Protein AF-A0A6G0ZH10-F1 (afdb_monomer_lite)

pLDDT: mean 86.22, std 10.72, range [49.31, 97.0]

Foldseek 3Di:
DPVLVVVVVVVVVVLVVVLVVVVVVLVVVCVVVVPDDDVPDSVVSCVVVVHDDPVVVVLVVLLVVVVCVVVVVDPDVVLVVVWAADDDPDPDPQQAGTDQDDDPDPSSVVDSNSVSSVSVSVVRNVD

Organism: Aphis craccivora (NCBI:txid307492)

Secondary structure (DSSP, 8-state):
--HHHHHHHHHHHHHHHHHHHHHHHHHHHHHHHT----TT--HHHHHHTTPPPHHHHHHHHHHHHHHHHHTTSS--HHHHTT--B---SS--S---SB-PPP-SSHHHHT-HHHHHHHHHHHHHHT-

Structure (mmCIF, N/CA/C/O backbone):
data_AF-A0A6G0ZH10-F1
#
_entry.id   AF-A0A6G0ZH10-F1
#
loop_
_atom_site.group_PDB
_atom_site.id
_atom_site.type_symbol
_atom_site.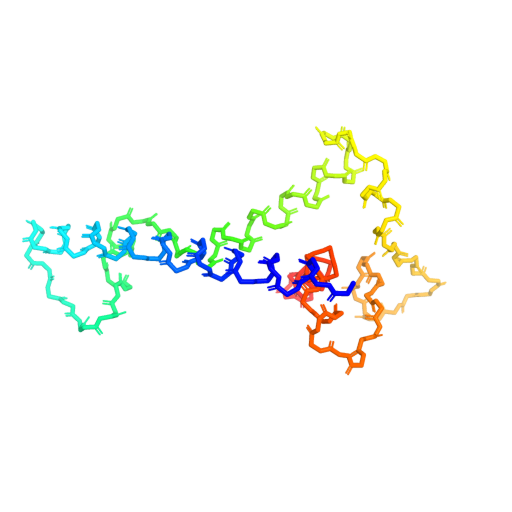label_atom_id
_atom_site.label_alt_id
_atom_site.label_comp_id
_atom_site.label_asym_id
_atom_site.label_entity_id
_atom_site.label_seq_id
_atom_site.pdbx_PDB_ins_code
_atom_site.Cartn_x
_atom_site.Cartn_y
_atom_site.Cartn_z
_atom_site.occupancy
_atom_site.B_iso_or_equiv
_atom_site.auth_seq_id
_atom_site.auth_comp_id
_atom_site.auth_asym_id
_atom_site.auth_atom_id
_atom_site.pdbx_PDB_model_num
ATOM 1 N N . MET A 1 1 ? 5.385 22.549 -14.975 1.00 49.31 1 MET A N 1
ATOM 2 C CA . MET A 1 1 ? 5.848 22.680 -13.567 1.00 49.31 1 MET A CA 1
ATOM 3 C C . MET A 1 1 ? 4.713 22.902 -12.544 1.00 49.31 1 MET A C 1
ATOM 5 O O . MET A 1 1 ? 4.971 22.781 -11.355 1.00 49.31 1 MET A O 1
ATOM 9 N N . VAL A 1 2 ? 3.461 23.163 -12.968 1.00 51.44 2 VAL A N 1
ATOM 10 C CA . VAL A 1 2 ? 2.289 23.409 -12.085 1.00 51.44 2 VAL A CA 1
ATOM 11 C C . VAL A 1 2 ? 1.482 22.133 -11.761 1.00 51.44 2 VAL A C 1
ATOM 13 O O . VAL A 1 2 ? 0.891 22.027 -10.687 1.00 51.44 2 VAL A O 1
ATOM 16 N N . GLU A 1 3 ? 1.514 21.123 -12.633 1.00 58.94 3 GLU A N 1
ATOM 17 C CA . GLU A 1 3 ? 0.629 19.945 -12.558 1.00 58.94 3 GLU A CA 1
ATOM 18 C C . GLU A 1 3 ? 0.892 19.028 -11.350 1.00 58.94 3 GLU A C 1
ATOM 20 O O . GLU A 1 3 ? -0.036 18.575 -10.679 1.00 58.94 3 GLU A O 1
ATOM 25 N N . TYR A 1 4 ? 2.158 18.801 -10.992 1.00 59.06 4 TYR A N 1
ATOM 26 C CA . TYR A 1 4 ? 2.518 17.882 -9.902 1.00 59.06 4 TYR A CA 1
ATOM 27 C C . TYR A 1 4 ? 2.123 18.398 -8.510 1.00 59.06 4 TYR A C 1
ATOM 29 O O . TYR A 1 4 ? 1.751 17.612 -7.634 1.00 59.06 4 TYR A O 1
ATOM 37 N N . GLY A 1 5 ? 2.149 19.718 -8.296 1.00 63.88 5 GLY A N 1
ATOM 38 C CA . GLY A 1 5 ? 1.675 20.327 -7.049 1.00 63.88 5 GLY A CA 1
ATOM 39 C C . GLY A 1 5 ? 0.162 20.178 -6.869 1.00 63.88 5 GLY A C 1
ATOM 40 O O . GLY A 1 5 ? -0.316 19.946 -5.755 1.00 63.88 5 GLY A O 1
ATOM 41 N N . GLN A 1 6 ? -0.592 20.245 -7.967 1.0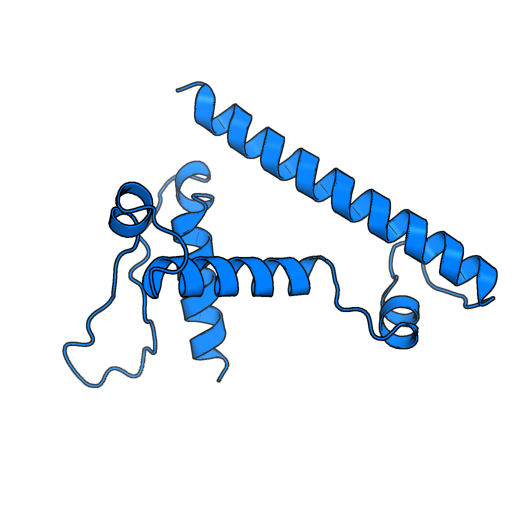0 62.62 6 GLN A N 1
ATOM 42 C CA . GLN A 1 6 ? -2.040 20.032 -7.969 1.00 62.62 6 GLN A CA 1
ATOM 43 C C . GLN A 1 6 ? -2.385 18.564 -7.684 1.00 62.62 6 GLN A C 1
ATOM 45 O O . GLN A 1 6 ? -3.201 18.296 -6.803 1.00 62.62 6 GLN A O 1
ATOM 50 N N . LEU A 1 7 ? -1.698 17.614 -8.326 1.00 68.00 7 LEU A N 1
ATOM 51 C CA . LEU A 1 7 ? -1.862 16.174 -8.079 1.00 68.00 7 LEU A CA 1
ATOM 52 C C . LEU A 1 7 ? -1.581 15.784 -6.619 1.00 68.00 7 LEU A C 1
ATOM 54 O O . LEU A 1 7 ? -2.356 15.042 -6.009 1.00 68.00 7 LEU A O 1
ATOM 58 N N . PHE A 1 8 ? -0.512 16.319 -6.022 1.00 70.25 8 PHE A N 1
ATOM 59 C CA . PHE A 1 8 ? -0.197 16.077 -4.612 1.00 70.25 8 PHE A CA 1
ATOM 60 C C . PHE A 1 8 ? -1.294 16.610 -3.677 1.00 70.25 8 PHE A C 1
ATOM 62 O O . PHE A 1 8 ? -1.723 15.910 -2.755 1.00 70.25 8 PHE A O 1
ATOM 69 N N . ARG A 1 9 ? -1.806 17.819 -3.946 1.00 74.12 9 ARG A N 1
ATOM 70 C CA . ARG A 1 9 ? -2.926 18.403 -3.190 1.00 74.12 9 ARG A CA 1
ATOM 71 C C . ARG A 1 9 ? -4.202 17.575 -3.319 1.00 74.12 9 ARG A C 1
ATOM 73 O O . ARG A 1 9 ? -4.833 17.298 -2.303 1.00 74.12 9 ARG A O 1
ATOM 80 N N . ILE A 1 10 ? -4.553 17.136 -4.527 1.00 80.00 10 ILE A N 1
ATOM 81 C CA . ILE A 1 10 ? -5.737 16.298 -4.772 1.00 80.00 10 ILE A CA 1
ATOM 82 C C . ILE A 1 10 ? -5.629 14.981 -3.997 1.00 80.00 10 ILE A C 1
ATOM 84 O O . ILE A 1 10 ? -6.572 14.592 -3.306 1.00 80.00 10 ILE A O 1
ATOM 88 N N . ARG A 1 11 ? -4.459 14.329 -4.027 1.00 81.31 11 ARG A N 1
ATOM 89 C CA . ARG A 1 11 ? -4.210 13.102 -3.260 1.00 81.31 11 ARG A CA 1
ATOM 90 C C . ARG A 1 11 ? -4.389 13.331 -1.758 1.00 81.31 11 ARG A C 1
ATOM 92 O O . ARG A 1 11 ? -5.075 12.543 -1.111 1.00 81.31 11 ARG A O 1
ATOM 99 N N . LEU A 1 12 ? -3.818 14.399 -1.198 1.00 82.50 12 LEU A N 1
ATOM 100 C CA . LEU A 1 12 ? -3.977 14.722 0.226 1.00 82.50 12 LEU A CA 1
ATOM 101 C C . LEU A 1 12 ? -5.438 14.998 0.605 1.00 82.50 12 LEU A C 1
ATOM 103 O O . LEU A 1 12 ? -5.913 14.472 1.614 1.00 82.50 12 LEU A O 1
ATOM 107 N N . LEU A 1 13 ? -6.159 15.767 -0.213 1.00 87.38 13 LEU A N 1
ATOM 108 C CA . LEU A 1 13 ? -7.578 16.059 -0.002 1.00 87.38 13 LEU A CA 1
ATOM 109 C C . LEU A 1 13 ? -8.419 14.782 -0.020 1.00 87.38 13 LEU A C 1
ATOM 111 O O . LEU A 1 13 ? -9.227 14.565 0.881 1.00 87.38 13 LEU A O 1
ATOM 115 N N . PHE A 1 14 ? -8.188 13.899 -0.990 1.00 87.88 14 PHE A N 1
ATOM 116 C CA . PHE A 1 14 ? -8.898 12.628 -1.080 1.00 87.88 14 PHE A CA 1
ATOM 117 C C . PHE A 1 14 ? -8.660 11.746 0.155 1.00 87.88 14 PHE A C 1
ATOM 119 O O . PHE A 1 14 ? -9.606 11.213 0.739 1.00 87.88 14 PHE A O 1
ATOM 126 N N . LEU A 1 15 ? -7.407 11.647 0.616 1.00 89.12 15 LEU A N 1
ATOM 127 C CA . LEU A 1 15 ? -7.069 10.895 1.828 1.00 89.12 15 LEU A CA 1
ATOM 128 C C . LEU A 1 15 ? -7.747 11.466 3.076 1.00 89.12 15 LEU A C 1
ATOM 130 O O . LEU A 1 15 ? -8.230 10.708 3.921 1.00 89.12 15 LEU A O 1
ATOM 134 N N . TYR A 1 16 ? -7.796 12.791 3.182 1.00 90.81 16 TYR A N 1
ATOM 135 C CA . TYR A 1 16 ? -8.473 13.477 4.273 1.00 90.81 16 TYR A CA 1
ATOM 136 C C . TYR A 1 16 ? -9.982 13.203 4.263 1.00 90.81 16 TYR A C 1
ATOM 138 O O . TYR A 1 16 ? -10.544 12.841 5.298 1.00 90.81 16 TYR A O 1
ATOM 146 N N . LEU A 1 17 ? -10.632 13.306 3.100 1.00 92.56 17 LEU A N 1
ATOM 147 C CA . LEU A 1 17 ? -12.065 13.042 2.955 1.00 92.56 17 LEU A CA 1
ATOM 148 C C . LEU A 1 17 ? -12.419 11.598 3.322 1.00 92.56 17 LEU A C 1
ATOM 150 O O . LEU A 1 17 ? -13.334 11.385 4.119 1.00 92.56 17 LEU A O 1
ATOM 154 N N . LEU A 1 18 ? -11.654 10.615 2.836 1.00 91.06 18 LEU A N 1
ATOM 155 C CA . LEU A 1 18 ? -11.867 9.211 3.197 1.00 91.06 18 LEU A CA 1
ATOM 156 C C . LEU A 1 18 ? -11.712 8.970 4.701 1.00 91.06 18 LEU A C 1
ATOM 158 O O . LEU A 1 18 ? -12.560 8.315 5.313 1.00 91.06 18 LEU A O 1
ATOM 162 N N . LYS A 1 19 ? -10.664 9.534 5.317 1.00 91.25 19 LYS A N 1
ATOM 163 C CA . LYS A 1 19 ? -10.456 9.419 6.766 1.00 91.25 19 LYS A CA 1
ATOM 164 C C . LYS A 1 19 ? -11.628 10.026 7.537 1.00 91.25 19 LYS A C 1
ATOM 166 O O . LYS A 1 19 ? -12.111 9.412 8.483 1.00 91.25 19 LYS A O 1
ATOM 171 N N . ARG A 1 20 ? -12.136 11.185 7.108 1.00 91.75 20 ARG A N 1
ATOM 172 C CA . ARG A 1 20 ? -13.302 11.823 7.737 1.00 91.75 20 ARG A CA 1
ATOM 173 C C . ARG A 1 20 ? -14.561 10.975 7.659 1.00 91.75 20 ARG A C 1
ATOM 175 O O . ARG A 1 20 ? -15.264 10.881 8.662 1.00 91.75 20 ARG A O 1
ATOM 182 N N . VAL A 1 21 ? -14.853 10.383 6.501 1.00 92.88 21 VAL A N 1
ATOM 183 C CA . VAL A 1 21 ? -16.031 9.517 6.332 1.00 92.88 21 VAL A CA 1
ATOM 184 C C . VAL A 1 21 ? -15.934 8.312 7.266 1.00 92.88 21 VAL A C 1
ATOM 186 O O . VAL A 1 21 ? -16.879 8.040 8.005 1.00 92.88 21 VAL A O 1
ATOM 189 N N . GLN A 1 22 ? -14.773 7.652 7.317 1.00 91.25 22 GLN A N 1
ATOM 190 C CA . GLN A 1 22 ? -14.561 6.525 8.224 1.00 91.25 22 GLN A CA 1
ATOM 191 C C . GLN A 1 22 ? -14.700 6.933 9.698 1.00 91.25 22 GLN A C 1
ATOM 193 O O . GLN A 1 22 ? -15.393 6.252 10.446 1.00 91.25 22 GLN A O 1
ATOM 198 N N . CYS A 1 23 ? -14.106 8.051 10.124 1.00 90.81 23 CYS A N 1
ATOM 199 C CA . CYS A 1 23 ? -14.225 8.512 11.511 1.00 90.81 23 CYS A CA 1
ATOM 200 C C . CYS A 1 23 ? -15.670 8.874 11.890 1.00 90.81 23 CYS A C 1
ATOM 202 O O . CYS A 1 23 ? -16.097 8.561 12.997 1.00 90.81 23 CYS A O 1
ATOM 204 N N . LYS A 1 24 ? -16.453 9.477 10.980 1.00 92.56 24 LYS A N 1
ATOM 205 C CA . LYS A 1 24 ? -17.886 9.733 11.217 1.00 92.56 24 LYS A CA 1
ATOM 206 C C . LYS A 1 24 ? -18.672 8.438 11.410 1.00 92.56 24 LYS A C 1
ATOM 208 O O . LYS A 1 24 ? -19.478 8.358 12.330 1.00 92.56 24 LYS A O 1
ATOM 213 N N . TYR A 1 25 ? -18.413 7.437 10.572 1.00 92.88 25 TYR A N 1
ATOM 214 C CA . TYR A 1 25 ? -19.037 6.124 10.706 1.00 92.88 25 TYR A CA 1
ATOM 215 C C . TYR A 1 25 ? -18.676 5.458 12.042 1.00 92.88 25 TYR A C 1
ATOM 217 O O . TYR A 1 25 ? -19.560 4.999 12.755 1.00 92.88 25 TYR A O 1
ATOM 225 N N . LEU A 1 26 ? -17.397 5.465 12.428 1.00 92.56 26 LEU A N 1
ATOM 226 C CA . LEU A 1 26 ? -16.952 4.850 13.683 1.00 92.56 26 LEU A CA 1
ATOM 227 C C . LEU A 1 26 ? -17.496 5.585 14.916 1.00 92.56 26 LEU A C 1
ATOM 229 O O . LEU A 1 26 ? -17.901 4.925 15.864 1.00 92.56 26 LEU A O 1
ATOM 233 N N . ASN A 1 27 ? -17.597 6.920 14.880 1.00 91.69 27 ASN A N 1
ATOM 234 C CA . ASN A 1 27 ? -18.294 7.700 15.913 1.00 91.69 27 ASN A CA 1
ATOM 235 C C . ASN A 1 27 ? -19.769 7.298 16.040 1.00 91.69 27 ASN A C 1
ATOM 237 O O . ASN A 1 27 ? -20.287 7.164 17.143 1.00 91.69 27 ASN A O 1
ATOM 241 N N . PHE A 1 28 ? -20.460 7.115 14.914 1.00 92.75 28 PHE A N 1
ATOM 242 C CA . PHE A 1 28 ? -21.857 6.690 14.929 1.00 92.75 28 PHE A CA 1
ATOM 243 C C . PHE A 1 28 ? -22.011 5.287 15.531 1.00 92.75 28 PHE A C 1
ATOM 245 O O . PHE A 1 28 ? -22.868 5.066 16.384 1.00 92.75 28 PHE A O 1
ATOM 252 N N . VAL A 1 29 ? -21.145 4.352 15.137 1.00 93.25 29 VAL A N 1
ATOM 253 C CA . VAL A 1 29 ? -21.165 2.984 15.666 1.00 93.25 29 VAL A CA 1
ATOM 254 C C . VAL A 1 29 ? -20.800 2.945 17.151 1.00 93.25 29 VAL A C 1
ATOM 256 O O . VAL A 1 29 ? -21.451 2.238 17.907 1.00 93.25 29 VAL A O 1
ATOM 259 N N . SER A 1 30 ? -19.814 3.734 17.578 1.00 93.00 30 SER A N 1
ATOM 260 C CA . SER A 1 30 ? -19.455 3.928 18.989 1.00 93.00 30 SER A CA 1
ATOM 261 C C . SER A 1 30 ? -20.670 4.287 19.840 1.00 93.00 30 SER A C 1
ATOM 263 O O . SER A 1 30 ? -20.970 3.620 20.832 1.00 93.00 30 SER A O 1
ATOM 265 N N . PHE A 1 31 ? -21.414 5.297 19.383 1.00 91.62 31 PHE A N 1
ATOM 266 C CA . PHE A 1 31 ? -22.635 5.752 20.030 1.00 91.62 31 PHE A CA 1
ATOM 267 C C . PHE A 1 31 ? -23.696 4.645 20.076 1.00 91.62 31 PHE A C 1
ATOM 269 O O . PHE A 1 31 ? -24.282 4.397 21.128 1.00 91.62 31 PHE A O 1
ATOM 276 N N . PHE A 1 32 ? -23.910 3.942 18.961 1.00 92.75 32 PHE A N 1
ATOM 277 C CA . PHE A 1 32 ? -24.891 2.858 18.878 1.00 92.75 32 PHE A CA 1
ATOM 278 C C . PHE A 1 32 ? -24.546 1.670 19.793 1.00 92.75 32 PHE A C 1
ATOM 280 O O . PHE A 1 32 ? -25.425 1.117 20.451 1.00 92.75 32 PHE A O 1
ATOM 287 N N . LEU A 1 33 ? -23.266 1.301 19.869 1.00 91.38 33 LEU A N 1
ATOM 288 C CA . LEU A 1 33 ? -22.761 0.186 20.674 1.00 91.38 33 LEU A CA 1
ATOM 289 C C . LEU A 1 33 ? -22.486 0.558 22.137 1.00 91.38 33 LEU A C 1
ATOM 291 O O . LEU A 1 33 ? -22.087 -0.312 22.909 1.00 91.38 33 LEU A O 1
ATOM 295 N N . LYS A 1 34 ? -22.661 1.831 22.522 1.00 90.94 34 LYS A N 1
ATOM 296 C CA . LYS A 1 34 ? -22.330 2.358 23.859 1.00 90.94 34 LYS A CA 1
ATOM 297 C C . LYS A 1 34 ? -20.903 2.005 24.299 1.00 90.94 34 LYS A C 1
ATOM 299 O O . LYS A 1 34 ? -20.658 1.701 25.463 1.00 90.94 34 LYS A 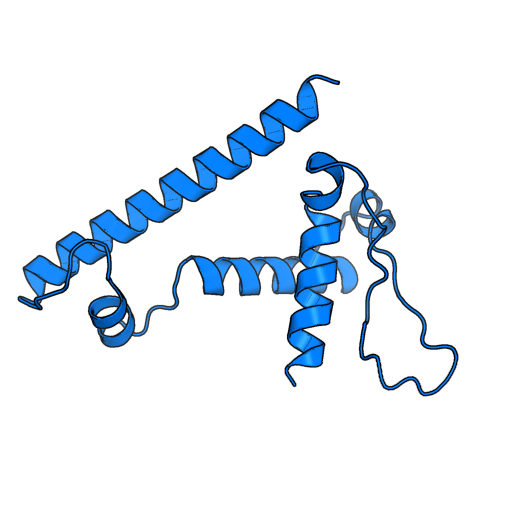O 1
ATOM 304 N N . THR A 1 35 ? -19.969 1.995 23.352 1.00 87.00 35 THR A N 1
ATOM 305 C CA . THR A 1 35 ? -18.564 1.678 23.623 1.00 87.00 35 THR A CA 1
ATOM 306 C C . THR A 1 35 ? -17.791 2.975 23.773 1.00 87.00 35 THR A C 1
ATOM 308 O O . THR A 1 35 ? -17.692 3.752 22.827 1.00 87.00 35 THR A O 1
ATOM 311 N N . GLU A 1 36 ? -17.228 3.212 24.951 1.00 86.88 36 GLU A N 1
ATOM 312 C CA . GLU A 1 36 ? -16.366 4.369 25.157 1.00 86.88 36 GLU A CA 1
ATOM 313 C C . GLU A 1 36 ? -15.043 4.195 24.406 1.00 86.88 36 GLU A C 1
ATOM 315 O O . GLU A 1 36 ? -14.452 3.114 24.365 1.00 86.88 36 GLU A O 1
ATOM 320 N N . HIS A 1 37 ? -14.565 5.277 23.804 1.00 86.94 37 HIS A N 1
ATOM 321 C CA . HIS A 1 37 ? -13.233 5.345 23.224 1.00 86.94 37 HIS A CA 1
ATOM 322 C C . HIS A 1 37 ? -12.680 6.757 23.380 1.00 86.94 37 HIS A C 1
ATOM 324 O O . HIS A 1 37 ? -13.424 7.733 23.504 1.00 86.94 37 HIS A O 1
ATOM 330 N N . GLN A 1 38 ? -11.356 6.871 23.353 1.00 87.75 38 GLN A N 1
ATOM 331 C CA . GLN A 1 38 ? -10.702 8.169 23.413 1.00 87.75 38 GLN A CA 1
ATOM 332 C C . GLN A 1 38 ? -10.945 8.966 22.121 1.00 87.75 38 GLN A C 1
ATOM 334 O O . GLN A 1 38 ? -11.099 8.381 21.038 1.00 87.75 38 GLN A O 1
ATOM 339 N N . PRO A 1 39 ? -10.952 10.310 22.190 1.00 83.12 39 PRO A N 1
ATOM 340 C CA . PRO A 1 39 ? -10.995 11.143 21.000 1.00 83.12 39 PRO A CA 1
ATOM 341 C C . PRO A 1 39 ? -9.901 10.732 20.010 1.00 83.12 39 PRO A C 1
ATOM 343 O O . PRO A 1 39 ? -8.731 10.630 20.362 1.00 83.12 39 PRO A O 1
ATOM 346 N N . HIS A 1 40 ? -10.294 10.503 18.758 1.00 82.56 40 HIS A N 1
ATOM 347 C CA . HIS A 1 40 ? -9.414 10.097 17.653 1.00 82.56 40 HIS A CA 1
ATOM 348 C C . HIS A 1 40 ? -8.782 8.699 17.738 1.00 82.56 40 HIS A C 1
ATOM 350 O O . HIS A 1 40 ? -8.178 8.284 16.744 1.00 82.56 40 HIS A O 1
ATOM 356 N N . ASP A 1 41 ? -8.970 7.953 18.828 1.00 88.81 41 ASP A N 1
ATOM 357 C CA . ASP A 1 41 ? -8.631 6.533 18.881 1.00 88.81 41 ASP A CA 1
ATOM 358 C C . ASP A 1 41 ? -9.878 5.685 18.620 1.00 88.81 41 ASP A C 1
ATOM 360 O O . ASP A 1 41 ? -10.760 5.545 19.463 1.00 88.81 41 ASP A O 1
ATOM 364 N N . TYR A 1 42 ? -9.950 5.129 17.412 1.00 89.56 42 TYR A N 1
ATOM 365 C CA . TYR A 1 42 ? -11.042 4.257 16.980 1.00 89.56 42 TYR A CA 1
ATOM 366 C C . TYR A 1 42 ? -10.650 2.779 16.950 1.00 89.56 42 TYR A C 1
ATOM 368 O O . TYR A 1 42 ? -11.417 1.952 16.448 1.00 89.56 42 TYR A O 1
ATOM 376 N N . SER A 1 43 ? -9.467 2.438 17.462 1.00 89.56 43 SER A N 1
ATOM 377 C CA . SER A 1 43 ? -8.947 1.068 17.472 1.00 89.56 43 SER A CA 1
ATOM 378 C C . SER A 1 43 ? -9.899 0.069 18.149 1.00 89.56 43 SER A C 1
ATOM 380 O O . SER A 1 43 ? -10.112 -0.998 17.569 1.00 89.56 43 SER A O 1
ATOM 382 N N . PRO A 1 44 ? -10.563 0.398 19.282 1.00 90.19 44 PRO A N 1
ATOM 383 C CA . PRO A 1 44 ? -11.507 -0.521 19.921 1.00 90.19 44 PRO A CA 1
ATOM 384 C C . PRO A 1 44 ? -12.689 -0.888 19.015 1.00 90.19 44 PRO A C 1
ATOM 386 O O . PRO A 1 44 ? -13.043 -2.057 18.883 1.00 90.19 44 PRO A O 1
ATOM 389 N N . ILE A 1 45 ? -13.258 0.102 18.323 1.00 92.50 45 ILE A N 1
ATOM 390 C CA . ILE A 1 45 ? -14.425 -0.086 17.446 1.00 92.50 45 ILE A CA 1
ATOM 391 C C . ILE A 1 45 ? -14.022 -0.805 16.161 1.00 92.50 45 ILE A C 1
ATOM 393 O O . ILE A 1 45 ? -14.759 -1.655 15.669 1.00 92.50 45 ILE A O 1
ATOM 397 N N . LEU A 1 46 ? -12.840 -0.498 15.619 1.00 92.19 46 LEU A N 1
ATOM 398 C CA . LEU A 1 46 ? -12.287 -1.219 14.473 1.00 92.19 46 LEU A CA 1
ATOM 399 C C . LEU A 1 46 ? -12.093 -2.702 14.789 1.00 92.19 46 LEU A C 1
ATOM 401 O O . LEU A 1 46 ? -12.508 -3.545 13.996 1.00 92.19 46 LEU A O 1
ATOM 405 N N . CYS A 1 47 ? -11.529 -3.011 15.959 1.00 90.94 47 CYS A N 1
ATOM 406 C CA . CYS A 1 47 ? -11.348 -4.380 16.429 1.00 90.94 47 CYS A CA 1
ATOM 407 C C . CYS A 1 47 ? -12.699 -5.086 16.616 1.00 90.94 47 CYS A C 1
ATOM 409 O O . CYS A 1 47 ? -12.901 -6.176 16.080 1.00 90.94 47 CYS A O 1
ATOM 411 N N . TYR A 1 48 ? -13.655 -4.426 17.278 1.00 91.12 48 TYR A N 1
ATOM 412 C CA . TYR A 1 48 ? -15.007 -4.951 17.479 1.00 91.12 48 TYR A CA 1
ATOM 413 C C . TYR A 1 48 ? -15.709 -5.283 16.153 1.00 91.12 48 TYR A C 1
ATOM 415 O O . TYR A 1 48 ? -16.280 -6.361 15.994 1.00 91.12 48 TYR A O 1
ATOM 423 N N . LEU A 1 49 ? -15.617 -4.386 15.167 1.00 91.38 49 LEU A N 1
ATOM 424 C CA . LEU A 1 49 ? -16.201 -4.573 13.836 1.00 91.38 49 LEU A CA 1
ATOM 425 C C . LEU A 1 49 ? -15.371 -5.481 12.915 1.00 91.38 49 LEU A C 1
ATOM 427 O O . LEU A 1 49 ? -15.789 -5.728 11.784 1.00 91.38 49 LEU A O 1
ATOM 431 N N . LYS A 1 50 ? -14.195 -5.947 13.358 1.00 93.19 50 LYS A N 1
ATOM 432 C CA . LYS A 1 50 ? -13.215 -6.680 12.536 1.00 93.19 50 LYS A CA 1
ATOM 433 C C . LYS A 1 50 ? -12.847 -5.933 11.244 1.00 93.19 50 LYS A C 1
ATOM 435 O O . LYS A 1 50 ? -12.654 -6.537 10.189 1.00 93.19 50 LYS A O 1
ATOM 440 N N . LEU A 1 51 ? -12.760 -4.604 11.319 1.00 91.25 51 LEU A N 1
ATOM 441 C CA . LEU A 1 51 ? -12.375 -3.744 10.202 1.00 91.25 51 LEU A CA 1
ATOM 442 C C . LEU A 1 51 ? -10.895 -3.378 10.295 1.00 91.25 51 LEU A C 1
ATOM 444 O O . LEU A 1 51 ? -10.414 -2.922 11.328 1.00 91.25 51 LEU A O 1
ATOM 448 N N . SER A 1 52 ? -10.188 -3.491 9.175 1.00 91.25 52 SER A N 1
ATOM 449 C CA . SER A 1 52 ? -8.828 -2.973 9.040 1.00 91.25 52 SER A CA 1
ATOM 450 C C . SER A 1 52 ? -8.809 -1.443 8.949 1.00 91.25 52 SER A C 1
ATOM 452 O O . SER A 1 52 ? -9.769 -0.796 8.497 1.00 91.25 52 SER A O 1
ATOM 454 N N . SER A 1 53 ? -7.697 -0.830 9.367 1.00 89.62 53 SER A N 1
ATOM 455 C CA . SER A 1 53 ? -7.571 0.624 9.311 1.00 89.62 53 SER A CA 1
ATOM 456 C C . SER A 1 53 ? -7.560 1.119 7.856 1.00 89.62 53 SER A C 1
ATOM 458 O O . SER A 1 53 ? -7.259 0.385 6.911 1.00 89.62 53 SER A O 1
ATOM 460 N N . LEU A 1 54 ? -7.872 2.404 7.634 1.00 90.00 54 LEU A N 1
ATOM 461 C CA . LEU A 1 54 ? -7.716 3.001 6.299 1.00 90.00 54 LEU A CA 1
ATOM 462 C C . LEU A 1 54 ? -6.267 2.906 5.803 1.00 90.00 54 LEU A C 1
ATOM 464 O O . LEU A 1 54 ? -6.025 2.856 4.600 1.00 90.00 54 LEU A O 1
ATOM 468 N N . SER A 1 55 ? -5.295 2.936 6.718 1.00 88.88 55 SER A N 1
ATOM 469 C CA . SER A 1 55 ? -3.886 2.843 6.354 1.00 88.88 55 SER A CA 1
ATOM 470 C C . SER A 1 55 ? -3.564 1.468 5.786 1.00 88.88 55 SER A C 1
ATOM 472 O O . SER A 1 55 ? -3.063 1.389 4.666 1.00 88.88 55 SER A O 1
ATOM 474 N N . ASP A 1 56 ? -3.978 0.412 6.483 1.00 90.75 56 ASP A N 1
ATOM 475 C CA . ASP A 1 56 ? -3.718 -0.977 6.085 1.00 90.75 56 ASP A CA 1
ATOM 476 C C . ASP A 1 56 ? -4.394 -1.296 4.753 1.00 90.75 56 ASP A C 1
ATOM 478 O O . ASP A 1 56 ? -3.780 -1.846 3.840 1.00 90.75 56 ASP A O 1
ATOM 482 N N . ARG A 1 57 ? -5.645 -0.849 4.579 1.00 92.19 57 ARG A N 1
ATOM 483 C CA . ARG A 1 57 ? -6.371 -1.023 3.312 1.00 92.19 57 ARG A CA 1
ATOM 484 C C . ARG A 1 57 ? -5.686 -0.317 2.144 1.00 92.19 57 ARG A C 1
ATOM 486 O O . ARG A 1 57 ? -5.693 -0.845 1.036 1.00 92.19 57 ARG A O 1
ATOM 493 N N . ARG A 1 58 ? -5.073 0.852 2.365 1.00 91.00 58 ARG A N 1
ATOM 494 C CA . ARG A 1 58 ? -4.300 1.559 1.326 1.00 91.00 58 ARG A CA 1
ATOM 495 C C . ARG A 1 58 ? -2.991 0.850 1.006 1.00 91.00 58 ARG A C 1
ATOM 497 O O . ARG A 1 58 ? -2.627 0.801 -0.166 1.00 91.00 58 ARG A O 1
ATOM 504 N N . VAL A 1 59 ? -2.305 0.309 2.013 1.00 92.25 59 VAL A N 1
ATOM 505 C CA . VAL A 1 59 ? -1.106 -0.517 1.812 1.00 92.25 59 VAL A CA 1
ATOM 506 C C . VAL A 1 59 ? -1.455 -1.717 0.938 1.00 92.25 59 VAL A C 1
ATOM 508 O O . VAL A 1 59 ? -0.873 -1.883 -0.132 1.00 92.25 59 VAL A O 1
ATOM 511 N N . LEU A 1 60 ? -2.495 -2.466 1.309 1.00 93.75 60 LEU A N 1
ATOM 512 C CA . LEU A 1 60 ? -2.962 -3.615 0.539 1.00 93.75 60 LEU A CA 1
ATOM 513 C C . LEU A 1 60 ? -3.402 -3.226 -0.880 1.00 93.75 60 LEU A C 1
ATOM 515 O O . LEU A 1 60 ? -3.048 -3.900 -1.842 1.00 93.75 60 LEU A O 1
ATOM 519 N N . ALA A 1 61 ? -4.133 -2.120 -1.039 1.00 92.81 61 ALA A N 1
ATOM 520 C CA . ALA A 1 61 ? -4.545 -1.634 -2.354 1.00 92.81 61 ALA A CA 1
ATOM 521 C C . ALA A 1 61 ? -3.346 -1.257 -3.240 1.00 92.81 61 ALA A C 1
ATOM 523 O O . ALA A 1 61 ? -3.354 -1.546 -4.434 1.00 92.81 61 ALA A O 1
ATOM 524 N N . ASN A 1 62 ? -2.306 -0.650 -2.666 1.00 93.88 62 ASN A N 1
ATOM 525 C CA . ASN A 1 62 ? -1.072 -0.311 -3.371 1.00 93.88 62 ASN A CA 1
ATOM 526 C C . ASN A 1 62 ? -0.307 -1.556 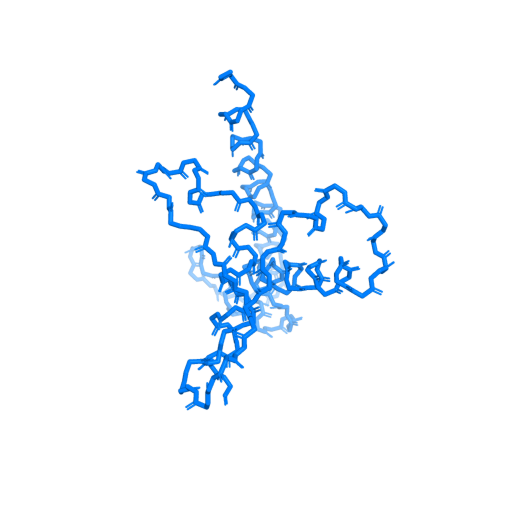-3.837 1.00 93.88 62 ASN A C 1
ATOM 528 O O . ASN A 1 62 ? 0.137 -1.592 -4.986 1.00 93.88 62 ASN A O 1
ATOM 532 N N . LEU A 1 63 ? -0.193 -2.569 -2.974 1.00 93.75 63 LEU A N 1
ATOM 533 C CA . LEU A 1 63 ? 0.430 -3.852 -3.310 1.00 93.75 63 LEU A CA 1
ATOM 534 C C . LEU A 1 63 ? -0.374 -4.592 -4.386 1.00 93.75 63 LEU A C 1
ATOM 536 O O . LEU A 1 63 ? 0.184 -5.013 -5.396 1.00 93.75 63 LEU A O 1
ATOM 540 N N . ASN A 1 64 ? -1.698 -4.666 -4.225 1.00 95.19 64 ASN A N 1
ATOM 541 C CA . ASN A 1 64 ? -2.596 -5.277 -5.205 1.00 95.19 64 ASN A CA 1
ATOM 542 C C . ASN A 1 64 ? -2.540 -4.567 -6.556 1.00 95.19 64 ASN A C 1
ATOM 544 O O . ASN A 1 64 ? -2.575 -5.226 -7.589 1.00 95.19 64 ASN A O 1
ATOM 548 N N . PHE A 1 65 ? -2.452 -3.237 -6.559 1.00 95.00 65 PHE A N 1
ATOM 549 C CA . PHE A 1 65 ? -2.291 -2.467 -7.785 1.00 95.00 65 PHE A CA 1
ATOM 550 C C . PHE A 1 65 ? -0.999 -2.842 -8.511 1.00 95.00 65 PHE A C 1
ATOM 552 O O . PHE A 1 65 ? -1.047 -3.108 -9.706 1.00 95.00 65 PHE A O 1
ATOM 559 N N . LEU A 1 66 ? 0.139 -2.885 -7.804 1.00 94.69 66 LEU A N 1
ATOM 560 C CA . LEU A 1 66 ? 1.405 -3.295 -8.417 1.00 94.69 66 LEU A CA 1
ATOM 561 C C . LEU A 1 66 ? 1.341 -4.726 -8.941 1.00 94.69 66 LEU A C 1
ATOM 563 O O . LEU A 1 66 ? 1.731 -4.963 -10.075 1.00 94.69 66 LEU A O 1
ATOM 567 N N . ASN A 1 67 ? 0.804 -5.659 -8.155 1.00 94.62 67 ASN A N 1
ATOM 568 C CA . ASN A 1 67 ? 0.666 -7.047 -8.584 1.00 94.62 67 ASN A CA 1
ATOM 569 C C . ASN A 1 67 ? -0.185 -7.160 -9.860 1.00 94.62 67 ASN A C 1
ATOM 571 O O . ASN A 1 67 ? 0.202 -7.834 -10.808 1.00 94.62 67 ASN A O 1
ATOM 575 N N . LYS A 1 68 ? -1.310 -6.435 -9.914 1.00 96.25 68 LYS A N 1
ATOM 576 C CA . LYS A 1 68 ? -2.184 -6.381 -11.093 1.00 96.25 68 LYS A CA 1
ATOM 577 C C . LYS A 1 68 ? -1.538 -5.719 -12.311 1.00 96.25 68 LYS A C 1
ATOM 579 O O . LYS A 1 68 ? -1.884 -6.055 -13.436 1.00 96.25 68 LYS A O 1
ATOM 584 N N . LEU A 1 69 ? -0.640 -4.763 -12.093 1.00 95.81 69 LEU A N 1
ATOM 585 C CA . LEU A 1 69 ? 0.114 -4.124 -13.168 1.00 95.81 69 LEU A CA 1
ATOM 586 C C . LEU A 1 69 ? 1.163 -5.086 -13.742 1.00 95.81 69 LEU A C 1
ATOM 588 O O . LEU A 1 69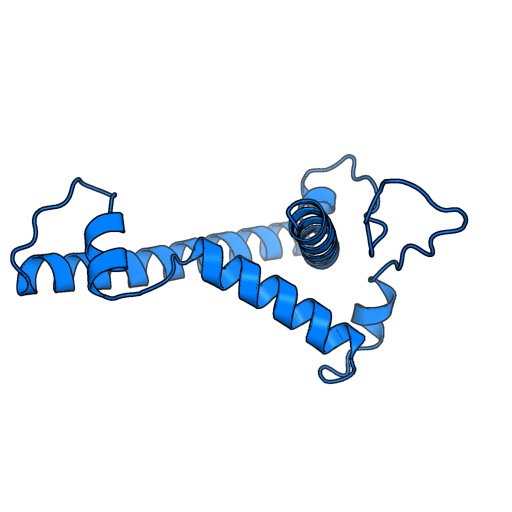 ? 1.273 -5.224 -14.952 1.00 95.81 69 LEU A O 1
ATOM 592 N N . VAL A 1 70 ? 1.894 -5.794 -12.877 1.00 94.12 70 VAL A N 1
ATOM 593 C CA . VAL A 1 70 ? 2.944 -6.740 -13.287 1.00 94.12 70 VAL A CA 1
ATOM 594 C C . VAL A 1 70 ? 2.363 -8.009 -13.917 1.00 94.12 70 VAL A C 1
ATOM 596 O O . VAL A 1 70 ? 2.942 -8.542 -14.856 1.00 94.12 70 VAL A O 1
ATOM 599 N N . ASN A 1 71 ? 1.216 -8.493 -13.436 1.00 95.06 71 ASN A N 1
ATOM 600 C CA . ASN A 1 71 ? 0.581 -9.703 -13.966 1.00 95.06 71 ASN A CA 1
ATOM 601 C C . ASN A 1 71 ? -0.271 -9.464 -15.232 1.00 95.06 71 ASN A C 1
ATOM 603 O O . ASN A 1 71 ? -0.913 -10.398 -15.708 1.00 95.06 71 ASN A O 1
ATOM 607 N N . GLY A 1 72 ? -0.325 -8.227 -15.739 1.00 93.75 72 GLY A N 1
ATOM 608 C CA . GLY A 1 72 ? -1.090 -7.862 -16.934 1.00 93.75 72 GLY A CA 1
ATOM 609 C C . GLY A 1 72 ? -2.607 -7.748 -16.740 1.00 93.75 72 GLY A C 1
ATOM 610 O O . GLY A 1 72 ? -3.326 -7.567 -17.715 1.00 93.75 72 GLY A O 1
ATOM 611 N N . SER A 1 73 ? -3.130 -7.816 -15.507 1.00 97.00 73 SER A N 1
ATOM 612 C CA . SER A 1 73 ? -4.560 -7.556 -15.241 1.00 97.00 73 SER A CA 1
ATOM 613 C C . SER A 1 73 ? -4.936 -6.089 -15.465 1.00 97.00 73 SER A C 1
ATOM 615 O O . SER A 1 73 ? -6.107 -5.771 -15.663 1.00 97.00 73 SER A O 1
ATOM 617 N N . ILE A 1 74 ? -3.961 -5.184 -15.352 1.00 95.88 74 ILE A N 1
ATOM 618 C CA . ILE A 1 74 ? -4.076 -3.780 -15.741 1.00 95.88 74 ILE A CA 1
ATOM 619 C C . ILE A 1 74 ? -3.198 -3.590 -16.973 1.00 95.88 74 ILE A C 1
ATOM 621 O O . ILE A 1 74 ? -1.973 -3.625 -16.866 1.00 95.88 74 ILE A O 1
ATOM 625 N N . ASP A 1 75 ? -3.832 -3.364 -18.120 1.00 95.44 75 ASP A N 1
ATOM 626 C CA . ASP A 1 75 ? -3.138 -3.066 -19.370 1.00 95.44 75 ASP A CA 1
ATOM 627 C C . ASP A 1 75 ? -2.771 -1.577 -19.423 1.00 95.44 75 ASP A C 1
ATOM 629 O O . ASP A 1 75 ? -3.572 -0.717 -19.792 1.00 95.44 75 ASP A O 1
ATOM 633 N N . ALA A 1 76 ? -1.575 -1.264 -18.928 1.00 95.50 76 ALA A N 1
ATOM 634 C CA . ALA A 1 76 ? -1.022 0.086 -18.908 1.00 95.50 76 ALA A CA 1
ATOM 635 C C . ALA A 1 76 ? 0.497 0.028 -19.148 1.00 95.50 76 ALA A C 1
ATOM 637 O O . ALA A 1 76 ? 1.273 0.177 -18.196 1.00 95.50 76 ALA A O 1
ATOM 638 N N . PRO A 1 77 ? 0.947 -0.202 -20.396 1.00 94.00 77 PRO A N 1
ATOM 639 C CA . PRO A 1 77 ? 2.362 -0.398 -20.711 1.00 94.00 77 PRO A CA 1
ATOM 640 C C . PRO A 1 77 ? 3.215 0.818 -20.337 1.00 94.00 77 PRO A C 1
ATOM 642 O O . PRO A 1 77 ? 4.278 0.648 -19.752 1.00 94.00 77 PRO A O 1
ATOM 645 N N . GLU A 1 78 ? 2.709 2.035 -20.561 1.00 94.19 78 GLU A N 1
ATOM 646 C CA . GLU A 1 78 ? 3.368 3.292 -20.165 1.00 94.19 78 GLU A CA 1
ATOM 647 C C . GLU A 1 78 ? 3.621 3.380 -18.654 1.00 94.19 78 GLU A C 1
ATOM 649 O O . GLU A 1 78 ? 4.595 3.969 -18.195 1.00 94.19 78 GLU A O 1
ATOM 654 N N . LEU A 1 79 ? 2.740 2.784 -17.849 1.00 92.88 79 LEU A N 1
ATOM 655 C CA . LEU A 1 79 ? 2.906 2.762 -16.402 1.00 92.88 79 LEU A CA 1
ATOM 656 C C . LEU A 1 79 ? 3.827 1.624 -15.957 1.00 92.88 79 LEU A C 1
ATOM 658 O O . LEU A 1 79 ? 4.538 1.761 -14.962 1.00 92.88 79 LEU A O 1
ATOM 662 N N . LEU A 1 80 ? 3.809 0.502 -16.677 1.00 94.12 80 LEU A N 1
ATOM 663 C CA . LEU A 1 80 ? 4.699 -0.625 -16.428 1.00 94.12 80 LEU A CA 1
ATOM 664 C C . LEU A 1 80 ? 6.156 -0.266 -16.747 1.00 94.12 80 LEU A C 1
ATOM 666 O O . LEU A 1 80 ? 7.045 -0.711 -16.025 1.00 94.12 80 LEU A O 1
ATOM 670 N N . THR A 1 81 ? 6.411 0.583 -17.749 1.00 93.88 81 THR A N 1
ATOM 671 C CA . THR A 1 81 ? 7.769 1.065 -18.064 1.00 93.88 81 THR A CA 1
ATOM 672 C C . THR A 1 81 ? 8.408 1.870 -16.931 1.00 93.88 81 THR A C 1
ATOM 674 O O . THR A 1 81 ? 9.629 1.908 -16.830 1.00 93.88 81 THR A O 1
ATOM 677 N N . GLU A 1 82 ? 7.608 2.455 -16.034 1.00 93.25 82 GLU A N 1
ATOM 678 C CA . GLU A 1 82 ? 8.089 3.158 -14.833 1.00 93.25 82 GLU A CA 1
ATOM 679 C C . GLU A 1 82 ? 8.461 2.203 -13.678 1.00 93.25 82 GLU A C 1
ATOM 681 O O . GLU A 1 82 ? 9.008 2.622 -12.650 1.00 93.25 82 GLU A O 1
ATOM 686 N N . VAL A 1 83 ? 8.140 0.909 -13.798 1.00 93.81 83 VAL A N 1
ATOM 687 C CA . VAL A 1 83 ? 8.444 -0.108 -12.786 1.00 93.81 83 VAL A CA 1
ATOM 688 C C . VAL A 1 83 ? 9.827 -0.695 -13.052 1.00 93.81 83 VAL A C 1
ATOM 690 O O . VAL A 1 83 ? 10.040 -1.455 -13.992 1.00 93.81 83 VAL A O 1
ATOM 693 N N . ASN A 1 84 ? 10.776 -0.394 -12.169 1.00 93.12 84 ASN A N 1
ATOM 694 C CA . ASN A 1 84 ? 12.135 -0.911 -12.281 1.00 93.12 84 ASN A CA 1
ATOM 695 C C . ASN A 1 84 ? 12.275 -2.219 -11.499 1.00 93.12 84 ASN A C 1
ATOM 697 O O . ASN A 1 84 ? 12.276 -2.220 -10.264 1.00 93.12 84 ASN A O 1
ATOM 701 N N . PHE A 1 85 ? 12.446 -3.332 -12.203 1.00 91.19 85 PHE A N 1
ATOM 702 C CA . PHE A 1 85 ? 12.699 -4.629 -11.580 1.00 91.19 85 PHE A CA 1
ATOM 703 C C . PHE A 1 85 ? 14.159 -4.757 -11.149 1.00 91.19 85 PHE A C 1
ATOM 705 O O . PHE A 1 85 ? 15.085 -4.418 -11.889 1.00 91.19 85 PHE A O 1
ATOM 712 N N . LYS A 1 86 ? 14.376 -5.271 -9.940 1.00 89.25 86 LYS A N 1
ATOM 713 C CA . LYS A 1 86 ? 15.708 -5.590 -9.439 1.00 89.25 86 LYS A CA 1
ATOM 714 C C . LYS A 1 86 ? 15.996 -7.062 -9.706 1.00 89.25 86 LYS A C 1
ATOM 716 O O . LYS A 1 86 ? 15.408 -7.939 -9.083 1.00 89.25 86 LYS A O 1
ATOM 721 N N . ILE A 1 87 ? 16.938 -7.325 -10.606 1.00 83.19 87 ILE A N 1
ATOM 722 C CA . ILE A 1 87 ? 17.409 -8.681 -10.896 1.00 83.19 87 ILE A CA 1
ATOM 723 C C . ILE A 1 87 ? 18.544 -9.014 -9.912 1.00 83.19 87 ILE A C 1
ATOM 725 O O . ILE A 1 87 ? 19.570 -8.324 -9.912 1.00 83.19 87 ILE A O 1
ATOM 729 N N . PRO A 1 88 ? 18.400 -10.029 -9.041 1.00 76.62 88 PRO A N 1
ATOM 730 C CA . PRO A 1 88 ? 19.465 -10.409 -8.123 1.00 76.62 88 PRO A CA 1
ATOM 731 C C . PRO A 1 88 ? 20.605 -11.092 -8.893 1.00 76.62 88 PRO A C 1
ATOM 733 O O . PRO A 1 88 ? 20.466 -12.213 -9.365 1.00 76.62 88 PRO A O 1
ATOM 736 N N . GLY A 1 89 ? 21.753 -10.420 -9.020 1.00 73.44 89 GLY A N 1
ATOM 737 C CA . GLY A 1 89 ? 22.924 -10.973 -9.719 1.00 73.44 89 GLY A CA 1
ATOM 738 C C . GLY A 1 89 ? 23.737 -11.997 -8.908 1.00 73.44 89 GLY A C 1
ATOM 739 O O . GLY A 1 89 ? 24.436 -12.822 -9.487 1.00 73.44 89 GLY A O 1
ATOM 740 N N . ARG A 1 90 ? 23.669 -11.955 -7.569 1.00 69.06 90 ARG A N 1
ATOM 741 C CA . ARG A 1 90 ? 24.277 -12.918 -6.623 1.00 69.06 90 ARG A CA 1
ATOM 742 C C . ARG A 1 90 ? 23.391 -13.012 -5.379 1.00 69.06 90 ARG A C 1
ATOM 744 O O . ARG A 1 90 ? 22.677 -12.051 -5.100 1.00 69.06 90 ARG A O 1
ATOM 751 N N . SER A 1 91 ? 23.460 -14.124 -4.637 1.00 61.00 91 SER A N 1
ATOM 752 C CA . SER A 1 91 ? 22.733 -14.360 -3.373 1.00 61.00 91 SER A CA 1
ATOM 753 C C . SER A 1 91 ? 23.040 -13.274 -2.332 1.00 61.00 91 SER A C 1
ATOM 755 O O . SER A 1 91 ? 23.917 -13.417 -1.480 1.00 61.00 91 SER A O 1
ATOM 757 N N . SER A 1 92 ? 22.339 -12.152 -2.437 1.00 61.16 92 SER A N 1
ATOM 758 C CA . SER A 1 92 ? 22.396 -11.036 -1.510 1.00 61.16 92 SER A CA 1
ATOM 759 C C . SER A 1 92 ? 21.302 -11.224 -0.474 1.00 61.16 92 SER A C 1
ATOM 761 O O . SER A 1 92 ? 20.182 -11.589 -0.814 1.00 61.16 92 SER A O 1
ATOM 763 N N . ARG A 1 93 ? 21.604 -10.919 0.790 1.00 68.38 93 ARG A N 1
ATOM 764 C CA . ARG A 1 93 ? 20.619 -10.939 1.887 1.00 68.38 93 ARG A CA 1
ATOM 765 C C . ARG A 1 93 ? 19.521 -9.868 1.737 1.00 68.38 93 ARG A C 1
ATOM 767 O O . ARG A 1 93 ? 18.634 -9.786 2.573 1.00 68.38 93 ARG A O 1
ATOM 774 N N . LEU A 1 94 ? 19.591 -9.030 0.699 1.00 67.00 94 LEU A N 1
ATOM 775 C CA . LEU A 1 94 ? 18.593 -8.015 0.367 1.00 67.00 94 LEU A CA 1
ATOM 776 C C . LEU A 1 94 ? 17.481 -8.604 -0.512 1.00 67.00 94 LEU A C 1
ATOM 778 O O . LEU A 1 94 ? 17.620 -8.662 -1.737 1.00 67.00 94 LEU A O 1
ATOM 782 N N . PHE A 1 95 ? 16.359 -8.952 0.116 1.00 71.94 95 PHE A N 1
ATOM 783 C CA . PHE A 1 95 ? 15.104 -9.304 -0.552 1.00 71.94 95 PHE A CA 1
ATOM 784 C C . PHE A 1 95 ? 14.374 -8.038 -1.030 1.00 71.94 95 PHE A C 1
ATOM 786 O O . PHE A 1 95 ? 13.459 -7.533 -0.391 1.00 71.94 95 PHE A O 1
ATOM 793 N N . ALA A 1 96 ? 14.806 -7.492 -2.167 1.00 83.38 96 ALA A N 1
ATOM 794 C CA . ALA A 1 96 ? 14.117 -6.390 -2.839 1.00 83.38 96 ALA A CA 1
ATOM 795 C C . ALA A 1 96 ? 13.787 -6.793 -4.278 1.00 83.38 96 ALA A C 1
ATOM 797 O O . ALA A 1 96 ? 14.688 -7.167 -5.029 1.00 83.38 96 ALA A O 1
ATOM 798 N N . LEU A 1 97 ? 12.511 -6.692 -4.651 1.00 87.25 97 LEU A N 1
ATOM 799 C CA . LEU A 1 97 ? 12.012 -7.013 -5.994 1.00 87.25 97 LEU A CA 1
ATOM 800 C C . LEU A 1 97 ? 12.149 -5.830 -6.952 1.00 87.25 97 LEU A C 1
ATOM 802 O O . LEU A 1 97 ? 12.285 -6.016 -8.159 1.00 87.25 97 LEU A O 1
ATOM 806 N N . TYR A 1 98 ? 12.131 -4.612 -6.412 1.00 91.69 98 TYR A N 1
ATOM 807 C CA . TYR A 1 98 ? 12.103 -3.384 -7.196 1.00 91.69 98 TYR A CA 1
ATOM 808 C C . TYR A 1 98 ? 13.302 -2.486 -6.900 1.00 91.69 98 TYR A C 1
ATOM 810 O O . TYR A 1 98 ? 13.775 -2.403 -5.761 1.00 91.69 98 TYR A O 1
ATOM 818 N N . CYS A 1 99 ? 13.773 -1.772 -7.919 1.00 91.69 99 CYS A N 1
ATOM 819 C CA . CYS A 1 99 ? 14.774 -0.720 -7.796 1.00 91.69 99 CYS A CA 1
ATOM 820 C C . CYS A 1 99 ? 14.068 0.640 -7.700 1.00 91.69 99 CYS A C 1
ATOM 822 O O . CYS A 1 99 ? 13.423 1.088 -8.642 1.00 91.69 99 CYS A O 1
ATOM 824 N N . VAL A 1 100 ? 14.158 1.314 -6.556 1.00 91.19 100 VAL A N 1
ATOM 825 C CA . VAL A 1 100 ? 13.532 2.633 -6.382 1.00 91.19 100 VAL A CA 1
ATOM 826 C C . VAL A 1 100 ? 14.581 3.715 -6.646 1.00 91.19 100 VAL A C 1
ATOM 828 O O . VAL A 1 100 ? 15.591 3.732 -5.938 1.00 91.19 100 VAL A O 1
ATOM 831 N N . PRO A 1 101 ? 14.378 4.622 -7.624 1.00 89.69 101 PRO A N 1
ATOM 832 C CA . PRO A 1 101 ? 15.317 5.713 -7.863 1.00 89.69 101 PRO A CA 1
ATOM 833 C C . PRO A 1 101 ? 15.445 6.614 -6.632 1.00 89.69 101 PRO A C 1
ATOM 835 O O . PRO A 1 101 ? 14.464 6.866 -5.926 1.00 89.69 101 PRO A O 1
ATOM 838 N N . LEU A 1 102 ? 16.650 7.128 -6.384 1.00 88.56 102 LEU A N 1
ATOM 839 C CA . LEU A 1 102 ? 16.873 8.112 -5.331 1.00 88.56 102 LEU A CA 1
ATOM 840 C C . LEU A 1 102 ? 16.364 9.481 -5.782 1.00 88.56 102 LEU A C 1
ATOM 842 O O . LEU A 1 102 ? 16.692 9.960 -6.864 1.00 88.56 102 LEU A O 1
ATOM 846 N N . HIS A 1 103 ? 15.580 10.126 -4.919 1.00 86.81 103 HIS A N 1
ATOM 847 C CA . HIS A 1 103 ? 14.993 11.435 -5.195 1.00 86.81 103 HIS A CA 1
ATOM 848 C C . HIS A 1 103 ? 15.519 12.489 -4.231 1.00 86.81 103 HIS A C 1
ATOM 850 O O . HIS A 1 103 ? 15.409 12.349 -3.007 1.00 86.81 103 HIS A O 1
ATOM 856 N N . HIS A 1 104 ? 16.019 13.584 -4.803 1.00 84.56 104 HIS A N 1
ATOM 857 C CA . HIS A 1 104 ? 16.493 14.753 -4.059 1.00 84.56 104 HIS A CA 1
ATOM 858 C C . HIS A 1 104 ? 15.355 15.681 -3.614 1.00 84.56 104 HIS A C 1
ATOM 860 O O . HIS A 1 104 ? 15.535 16.481 -2.702 1.00 84.56 104 HIS A O 1
ATOM 866 N N . THR A 1 105 ? 14.172 15.567 -4.225 1.00 87.06 105 THR A N 1
ATOM 867 C CA . THR A 1 105 ? 13.006 16.396 -3.898 1.00 87.06 105 THR A CA 1
ATOM 868 C C . THR A 1 105 ? 11.890 15.576 -3.260 1.00 87.06 105 THR A C 1
ATOM 870 O O . THR A 1 105 ? 11.698 14.394 -3.559 1.00 87.06 105 THR A O 1
ATOM 873 N N . ASN A 1 106 ? 11.083 16.234 -2.424 1.00 81.88 106 ASN A N 1
ATOM 874 C CA . ASN A 1 106 ? 9.871 15.634 -1.864 1.00 81.88 106 ASN A CA 1
ATOM 875 C C . ASN A 1 106 ? 8.880 15.200 -2.954 1.00 81.88 106 ASN A C 1
ATOM 877 O O . ASN A 1 106 ? 8.133 14.252 -2.742 1.00 81.88 106 ASN A O 1
ATOM 881 N N . TYR A 1 107 ? 8.878 15.850 -4.120 1.00 81.19 107 TYR A N 1
ATOM 882 C CA . TYR A 1 107 ? 8.030 15.462 -5.247 1.00 81.19 107 TYR A CA 1
ATOM 883 C C . TYR A 1 107 ? 8.415 14.089 -5.795 1.00 81.19 107 TYR A C 1
ATOM 885 O O . TYR A 1 107 ? 7.560 13.211 -5.881 1.00 81.19 107 TYR A O 1
ATOM 893 N N . GLY A 1 108 ? 9.704 13.871 -6.070 1.00 84.06 108 GLY A N 1
ATOM 894 C CA . GLY A 1 108 ? 10.194 12.576 -6.541 1.00 84.06 108 GLY A CA 1
ATOM 895 C C . GLY A 1 108 ? 9.992 11.464 -5.508 1.00 84.06 108 GLY A C 1
ATOM 896 O O . GLY A 1 108 ? 9.519 10.379 -5.844 1.00 84.06 108 GLY A O 1
ATOM 897 N N . ARG A 1 109 ? 10.231 11.757 -4.218 1.00 83.12 109 ARG A N 1
ATOM 898 C CA . ARG A 1 109 ? 9.958 10.815 -3.111 1.00 83.12 109 ARG A CA 1
ATOM 899 C C . ARG A 1 109 ? 8.476 10.446 -2.988 1.00 83.12 109 ARG A C 1
ATOM 901 O O . ARG A 1 109 ? 8.149 9.352 -2.537 1.00 83.12 109 ARG A O 1
ATOM 908 N N . ASN A 1 110 ? 7.578 11.353 -3.375 1.00 83.94 110 ASN A N 1
ATOM 909 C CA . ASN A 1 110 ? 6.133 11.129 -3.361 1.00 83.94 110 ASN A CA 1
ATOM 910 C C . ASN A 1 110 ? 5.573 10.578 -4.680 1.00 83.94 110 ASN A C 1
ATOM 912 O O . ASN A 1 110 ? 4.350 10.451 -4.810 1.00 83.94 110 ASN A O 1
ATOM 916 N N . HIS A 1 111 ? 6.440 10.211 -5.629 1.00 87.06 111 HIS A N 1
ATOM 917 C CA . HIS A 1 111 ? 6.025 9.591 -6.879 1.00 87.06 111 HIS A CA 1
ATOM 918 C C . HIS A 1 111 ? 5.263 8.281 -6.596 1.00 87.06 111 HIS A C 1
ATOM 920 O O . HIS A 1 111 ? 5.763 7.421 -5.861 1.00 87.06 111 HIS A O 1
ATOM 926 N N . PRO A 1 112 ? 4.040 8.108 -7.130 1.00 88.00 112 PRO A N 1
ATOM 927 C CA . PRO A 1 112 ? 3.145 7.036 -6.708 1.00 88.00 112 PRO A CA 1
ATOM 928 C C . PRO A 1 112 ? 3.700 5.643 -7.011 1.00 88.00 112 PRO A C 1
ATOM 930 O O . PRO A 1 112 ? 3.580 4.764 -6.163 1.00 88.00 112 PRO A O 1
ATOM 933 N N . ILE A 1 113 ? 4.334 5.432 -8.168 1.00 91.69 113 ILE A N 1
ATOM 934 C CA . ILE A 1 113 ? 4.931 4.131 -8.516 1.00 91.69 113 ILE A CA 1
ATOM 935 C C . ILE A 1 113 ? 6.135 3.824 -7.624 1.00 91.69 113 ILE A C 1
ATOM 937 O O . ILE A 1 113 ? 6.221 2.734 -7.066 1.00 91.69 113 ILE A O 1
ATOM 941 N N . HIS A 1 114 ? 7.001 4.809 -7.383 1.00 92.38 114 HIS A N 1
ATOM 942 C CA . HIS A 1 114 ? 8.169 4.646 -6.512 1.00 92.38 114 HIS A CA 1
ATOM 943 C C . HIS A 1 114 ? 7.770 4.328 -5.068 1.00 92.38 114 HIS A C 1
ATOM 945 O O . HIS A 1 114 ? 8.358 3.443 -4.451 1.00 92.38 114 HIS A O 1
ATOM 951 N N . GLN A 1 115 ? 6.726 4.983 -4.547 1.00 90.44 115 GLN A N 1
ATOM 952 C CA . GLN A 1 115 ? 6.189 4.671 -3.221 1.00 90.44 115 GLN A CA 1
ATOM 953 C C . GLN A 1 115 ? 5.648 3.248 -3.135 1.00 90.44 115 GLN A C 1
ATOM 955 O O . GLN A 1 115 ? 5.906 2.563 -2.149 1.00 90.44 115 GLN A O 1
ATOM 960 N N . LYS A 1 116 ? 4.905 2.794 -4.151 1.00 92.69 116 LYS A N 1
ATOM 961 C CA . LYS A 1 116 ? 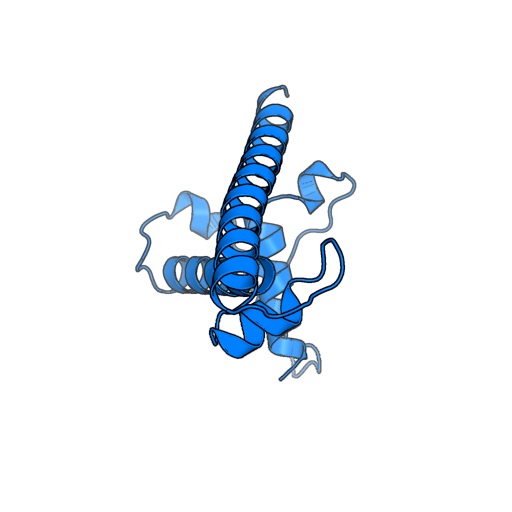4.379 1.426 -4.168 1.00 92.69 116 LYS A CA 1
ATOM 962 C C . LYS A 1 116 ? 5.516 0.399 -4.248 1.00 92.69 116 LYS A C 1
ATOM 964 O O . LYS A 1 116 ? 5.461 -0.599 -3.538 1.00 92.69 116 LYS A O 1
ATOM 969 N N . MET A 1 117 ? 6.547 0.653 -5.060 1.00 93.44 117 MET A N 1
ATOM 970 C CA . MET A 1 117 ? 7.720 -0.226 -5.170 1.00 93.44 117 MET A CA 1
ATOM 971 C C . MET A 1 117 ? 8.489 -0.311 -3.848 1.00 93.44 117 MET A C 1
ATOM 973 O O . MET A 1 117 ? 8.841 -1.405 -3.412 1.00 93.44 117 MET A O 1
ATOM 977 N N . ASN A 1 118 ? 8.700 0.827 -3.177 1.00 91.75 118 ASN A N 1
ATOM 978 C CA . ASN A 1 118 ? 9.349 0.851 -1.868 1.00 91.75 118 ASN A CA 1
ATOM 979 C C . ASN A 1 118 ? 8.528 0.085 -0.821 1.00 91.75 118 ASN A C 1
ATOM 981 O O . ASN A 1 118 ? 9.062 -0.770 -0.124 1.00 91.75 118 ASN A O 1
ATOM 985 N N . LEU A 1 119 ? 7.213 0.320 -0.790 1.00 91.50 119 LEU A N 1
ATOM 986 C CA . LEU A 1 119 ? 6.287 -0.396 0.084 1.00 91.50 119 LEU A CA 1
ATOM 987 C C . LEU A 1 119 ? 6.346 -1.914 -0.146 1.00 91.50 119 LEU A C 1
ATOM 989 O O . LEU A 1 119 ? 6.347 -2.679 0.813 1.00 91.50 119 LEU A O 1
ATOM 993 N N . ALA A 1 120 ? 6.417 -2.366 -1.399 1.00 91.62 120 ALA A N 1
ATOM 994 C CA . ALA A 1 120 ? 6.532 -3.788 -1.716 1.00 91.62 120 ALA A CA 1
ATOM 995 C C . ALA A 1 120 ? 7.855 -4.398 -1.221 1.00 91.62 120 ALA A C 1
ATOM 997 O O . ALA A 1 120 ? 7.848 -5.505 -0.688 1.00 91.62 120 ALA A O 1
ATOM 998 N N . ASN A 1 121 ? 8.968 -3.669 -1.337 1.00 91.25 121 ASN A N 1
ATOM 999 C CA . ASN A 1 121 ? 10.262 -4.110 -0.807 1.00 91.25 121 ASN A CA 1
ATOM 1000 C C . ASN A 1 121 ? 10.260 -4.200 0.732 1.00 91.25 121 ASN A C 1
ATOM 1002 O O . ASN A 1 121 ? 10.800 -5.152 1.294 1.00 91.25 121 ASN A O 1
ATOM 1006 N N . GLU A 1 122 ? 9.632 -3.238 1.414 1.00 89.31 122 GLU A N 1
ATOM 1007 C CA . GLU A 1 122 ? 9.497 -3.235 2.878 1.00 89.31 122 GLU A CA 1
ATOM 1008 C C . GLU A 1 122 ? 8.663 -4.425 3.374 1.00 89.31 122 GLU A C 1
ATOM 1010 O O . GLU A 1 122 ? 9.085 -5.120 4.295 1.00 89.31 122 GLU A O 1
ATOM 1015 N N . ASN A 1 123 ? 7.527 -4.712 2.724 1.00 84.62 123 ASN A N 1
ATOM 1016 C CA . ASN A 1 123 ? 6.655 -5.836 3.097 1.00 84.62 123 ASN A CA 1
ATOM 1017 C C . ASN A 1 123 ? 7.323 -7.204 2.888 1.00 84.62 123 ASN A C 1
ATOM 1019 O O . ASN A 1 123 ? 7.042 -8.147 3.624 1.00 84.62 123 ASN A O 1
ATOM 1023 N N . LEU A 1 124 ? 8.212 -7.326 1.899 1.00 75.81 124 LEU A N 1
ATOM 1024 C CA . LEU A 1 124 ? 8.963 -8.560 1.676 1.00 75.81 124 LEU A CA 1
ATOM 1025 C C . LEU A 1 124 ? 10.088 -8.751 2.699 1.00 75.81 124 LEU A C 1
ATOM 1027 O O . LEU A 1 124 ? 10.420 -9.879 3.033 1.00 75.81 124 LEU A O 1
ATOM 1031 N N . SER A 1 125 ? 10.657 -7.656 3.206 1.00 61.53 125 SER A N 1
ATOM 1032 C CA . SER A 1 125 ? 11.718 -7.696 4.221 1.00 61.53 125 SER A CA 1
ATOM 1033 C C . SER A 1 125 ? 11.196 -8.052 5.620 1.00 61.53 125 SER A C 1
ATOM 1035 O O . SER A 1 125 ? 11.990 -8.379 6.497 1.00 61.53 125 SER A O 1
ATOM 1037 N N . SER A 1 126 ? 9.882 -7.937 5.846 1.00 59.91 126 SER A N 1
ATOM 1038 C CA . SER A 1 126 ? 9.212 -8.286 7.107 1.00 59.91 126 SER A CA 1
ATOM 1039 C C . SER A 1 126 ? 8.722 -9.739 7.194 1.00 59.91 126 SER A C 1
ATOM 1041 O O . SER A 1 126 ? 8.153 -10.106 8.222 1.00 59.91 126 SER A O 1
ATOM 1043 N N . LEU A 1 127 ? 8.893 -10.526 6.126 1.00 51.88 127 LEU A N 1
ATOM 1044 C CA . LEU A 1 127 ? 8.616 -11.968 6.062 1.00 51.88 127 LEU A CA 1
ATOM 1045 C C . LEU A 1 127 ? 9.883 -12.767 6.383 1.00 51.88 127 LEU A C 1
ATOM 1047 O O . LEU A 1 127 ? 9.740 -13.804 7.065 1.00 51.88 127 LEU A O 1
#

Sequence (127 aa):
MVEYGQLFRIRLLFLYLLKRVQCKYLNFVSFFLKTEHQPHDYSPILCYLKLSSLSDRRVLANLNFLNKLVNGSIDAPELLTEVNFKIPGRSSRLFALYCVPLHHTNYGRNHPIHQKMNLANENLSSL

Radius of gyration: 18.6 Å; chains: 1; bounding box: 49×38×46 Å